Protein AF-A0A2N2FA00-F1 (afdb_monomer)

Secondary structure (DSSP, 8-state):
--PPPEEEEEEGGGGGS--TTPPTTS-EEEEEEPEE--EEE---TT-B-EEETTS-EEE-TT-HHHHIIIIISTT--HHHHHHHHH-SS--TTSEEE----TTGGGGG--SS-TTTGGGTGGGB-HHHHHHHHHHHHHT-S-HHHHHHEE-PEEE----TTS-HHHHHHHHH-

Foldseek 3Di:
DQDAAAEAEAAPVRVVDDDPDDDPPGHHHYDYDAAEDEAEDEDDALFFFKDFPVLHGLDAVVPVVCCCVQPNDPPHDPCSNCCSLARPHHDQRGMDFNLPDPVQCVVVDDPVDPCQSVLSVSGGRCVPCVVVQVCQQVPPDDCVSVSHYHYHYHYQHGSSVDDVVVSVVVVVD

Radius of gyration: 23.39 Å; Cα contacts (8 Å, |Δi|>4): 230; chains: 1; bounding box: 56×27×74 Å

pLDDT: mean 92.25, std 6.74, range [50.44, 98.25]

Mean predicted aligned error: 5.33 Å

Solvent-accessible surface area (backbone atoms only — not comparable to full-atom values): 10393 Å² total; per-residue (Å²): 132,84,78,73,63,50,77,43,83,40,49,47,86,53,68,86,47,85,82,79,90,76,60,82,103,49,59,73,40,80,43,70,41,58,46,81,51,74,41,78,45,69,65,63,89,79,26,32,19,29,17,34,81,87,68,46,83,56,41,47,84,76,38,60,66,61,43,36,74,60,71,62,43,89,88,57,47,70,66,56,37,44,37,60,72,44,39,95,61,83,50,85,75,48,49,42,56,38,41,89,41,77,74,69,39,55,80,58,66,43,99,89,48,88,49,44,57,83,28,28,55,40,6,36,31,43,90,76,46,42,65,58,53,49,45,60,55,69,48,89,58,72,68,71,58,61,67,33,37,42,54,58,62,33,35,53,49,51,60,73,90,53,63,64,67,60,48,52,53,63,72,74,105

Sequence (173 aa):
MSNGPKIFNVRARNLKRPVEGLETERRNRIVIERDVLPIIFVPGIMGSRLKNQKGKTVWDPDAPDFMLFNYGMWWISAKSRKQLAIGEKFDLSYLKVFNDDPEHNKVLADPYDKTRDKRGWGGVYWNSCGEFLKKLQTRQWDQTVNLFFEFPVHVFGYNWTASNDLAGQKLAA

Nearest PDB structures (foldseek):
  8i9y-assembly1_CS  TM=4.839E-01  e=4.251E+00  Thermochaetoides thermophila DSM 1495
  1t8s-assembly1_B  TM=3.443E-01  e=6.303E+00  Escherichia coli
  1t8r-assembly1_F  TM=3.436E-01  e=8.197E+00  Escherichia coli

Structure (mmCIF, N/CA/C/O backbone):
data_AF-A0A2N2FA00-F1
#
_entry.id   AF-A0A2N2FA00-F1
#
loop_
_atom_site.group_PDB
_atom_site.id
_atom_site.type_symbol
_atom_site.label_atom_id
_atom_site.label_alt_id
_atom_site.label_comp_id
_atom_site.label_asym_id
_atom_site.label_entity_id
_atom_site.label_seq_i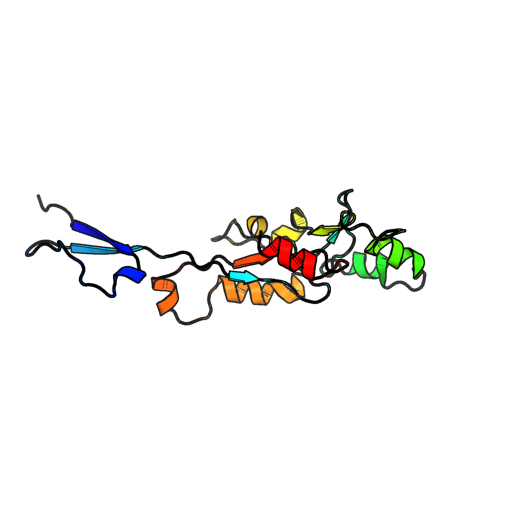d
_atom_site.pdbx_PDB_ins_code
_atom_site.Cartn_x
_atom_site.Cartn_y
_atom_site.Cartn_z
_atom_site.occupancy
_atom_site.B_iso_or_equiv
_atom_site.auth_seq_id
_atom_site.auth_comp_id
_atom_site.auth_asym_id
_atom_site.auth_atom_id
_atom_site.pdbx_PDB_model_num
ATOM 1 N N . MET A 1 1 ? -19.736 -10.124 49.792 1.00 50.44 1 MET A N 1
ATOM 2 C CA . MET A 1 1 ? -18.874 -10.204 48.592 1.00 50.44 1 MET A CA 1
ATOM 3 C C . MET A 1 1 ? -19.520 -9.330 47.531 1.00 50.44 1 MET A C 1
ATOM 5 O O . MET A 1 1 ? -20.641 -9.634 47.148 1.00 50.44 1 MET A O 1
ATOM 9 N N . SER A 1 2 ? -18.928 -8.192 47.149 1.00 58.97 2 SER A N 1
ATOM 10 C CA . SER A 1 2 ? -19.531 -7.373 46.090 1.00 58.97 2 SER A CA 1
ATOM 11 C C . SER A 1 2 ? -19.333 -8.093 44.758 1.00 58.97 2 SER A C 1
ATOM 13 O O . SER A 1 2 ? -18.208 -8.302 44.305 1.00 58.97 2 SER A O 1
ATOM 15 N N . ASN A 1 3 ? -20.433 -8.531 44.148 1.00 72.94 3 ASN A N 1
ATOM 16 C CA . ASN A 1 3 ? -20.394 -9.037 42.784 1.00 72.94 3 ASN A CA 1
ATOM 17 C C . ASN A 1 3 ? -19.863 -7.907 41.897 1.00 72.94 3 ASN A C 1
ATOM 19 O O . ASN A 1 3 ? -20.387 -6.792 41.931 1.00 72.94 3 ASN A O 1
ATOM 23 N N . GLY A 1 4 ? -18.792 -8.178 41.149 1.00 82.69 4 GLY A N 1
ATOM 24 C CA . GLY A 1 4 ? -18.136 -7.194 40.292 1.00 82.69 4 GLY A CA 1
ATOM 25 C C . GLY A 1 4 ? -19.098 -6.507 39.307 1.00 82.69 4 GLY A C 1
ATOM 26 O O . GLY A 1 4 ? -20.250 -6.939 39.132 1.00 82.69 4 GLY A O 1
ATOM 27 N N . PRO A 1 5 ? -18.643 -5.423 38.653 1.00 88.88 5 PRO A N 1
ATOM 28 C CA . PRO A 1 5 ? -19.492 -4.667 37.745 1.00 88.88 5 PRO A CA 1
ATOM 29 C C . PRO A 1 5 ? -20.045 -5.561 36.632 1.00 88.88 5 PRO A C 1
ATOM 31 O O . PRO A 1 5 ? -19.314 -6.379 36.073 1.00 88.88 5 PRO A O 1
ATOM 34 N N . LYS A 1 6 ? -21.324 -5.387 36.289 1.00 90.25 6 LYS A N 1
ATOM 35 C CA . LYS A 1 6 ? -21.919 -6.059 35.128 1.00 90.25 6 LYS A CA 1
ATOM 36 C C . LYS A 1 6 ? -21.413 -5.381 33.858 1.00 90.25 6 LYS A C 1
ATOM 38 O O . LYS A 1 6 ? -21.538 -4.164 33.727 1.00 90.25 6 LYS A O 1
ATOM 43 N N . ILE A 1 7 ? -20.797 -6.150 32.963 1.00 92.25 7 ILE A N 1
ATOM 44 C CA . ILE A 1 7 ? -20.181 -5.632 31.737 1.00 92.25 7 ILE A CA 1
ATOM 45 C C . ILE A 1 7 ? -21.171 -5.752 30.578 1.00 92.25 7 ILE A C 1
ATOM 47 O O . ILE A 1 7 ? -21.736 -6.820 30.359 1.00 92.25 7 ILE A O 1
ATOM 51 N N . PHE A 1 8 ? -21.339 -4.667 29.828 1.00 91.88 8 PHE A N 1
ATOM 52 C CA . PHE A 1 8 ? -22.149 -4.602 28.615 1.00 91.88 8 PHE A CA 1
ATOM 53 C C . PHE A 1 8 ? -21.253 -4.187 27.456 1.00 91.88 8 PHE A C 1
ATOM 55 O O . PHE A 1 8 ? -20.747 -3.065 27.448 1.00 91.88 8 PHE A O 1
ATOM 62 N N . ASN A 1 9 ? -21.056 -5.078 26.488 1.00 91.50 9 ASN A N 1
ATOM 63 C CA . ASN A 1 9 ? -20.353 -4.742 25.256 1.00 91.50 9 ASN A CA 1
ATOM 64 C C . ASN A 1 9 ? -21.359 -4.187 24.250 1.00 91.50 9 ASN A C 1
ATOM 66 O O . ASN A 1 9 ? -22.361 -4.833 23.942 1.00 91.50 9 ASN A O 1
ATOM 70 N N . VAL A 1 10 ? -21.110 -2.976 23.761 1.00 91.50 10 VAL A N 1
ATOM 71 C CA . VAL A 1 10 ? -22.006 -2.286 22.834 1.00 91.50 10 VAL A CA 1
ATOM 72 C C . VAL A 1 10 ? -21.189 -1.798 21.653 1.00 91.50 10 VAL A C 1
ATOM 74 O O . VAL A 1 10 ? -20.215 -1.070 21.821 1.00 91.50 10 VAL A O 1
ATOM 77 N N . ARG A 1 11 ? -21.590 -2.168 20.438 1.00 89.00 11 ARG A N 1
ATOM 78 C CA . ARG A 1 11 ? -20.965 -1.625 19.227 1.00 89.00 11 ARG A CA 1
ATOM 79 C C . ARG A 1 11 ? -21.253 -0.139 19.102 1.00 89.00 11 ARG A C 1
ATOM 81 O O . ARG A 1 11 ? -22.383 0.280 19.349 1.00 89.00 11 ARG A O 1
ATOM 88 N N . ALA A 1 12 ? -20.282 0.631 18.621 1.00 84.88 12 ALA A N 1
ATOM 89 C CA . ALA A 1 12 ? -20.431 2.069 18.402 1.00 84.88 12 ALA A CA 1
ATOM 90 C C . ALA A 1 12 ? -21.738 2.452 17.675 1.00 84.88 12 ALA A C 1
ATOM 92 O O . ALA A 1 12 ? -22.486 3.315 18.132 1.00 84.88 12 ALA A O 1
ATOM 93 N N . ARG A 1 13 ? -22.079 1.744 16.589 1.00 84.00 13 ARG A N 1
ATOM 94 C CA . ARG A 1 13 ? -23.326 1.950 15.821 1.00 84.00 13 ARG A CA 1
ATOM 95 C C . ARG A 1 13 ? -24.623 1.766 16.620 1.00 84.00 13 ARG A C 1
ATOM 97 O O . ARG A 1 13 ? -25.646 2.337 16.245 1.00 84.00 13 ARG A O 1
ATOM 104 N N . ASN A 1 14 ? -24.589 0.998 17.707 1.00 87.62 14 ASN A N 1
ATOM 105 C CA . ASN A 1 14 ? -25.758 0.692 18.531 1.00 87.62 14 ASN A CA 1
ATOM 106 C C . ASN A 1 14 ? -25.991 1.727 19.640 1.00 87.62 14 ASN A C 1
ATOM 108 O O . ASN A 1 14 ? -27.070 1.734 20.222 1.00 87.62 14 ASN A O 1
ATOM 112 N N . LEU A 1 15 ? -25.050 2.648 19.883 1.00 84.88 15 LEU A N 1
ATOM 113 C CA . LEU A 1 15 ? -25.184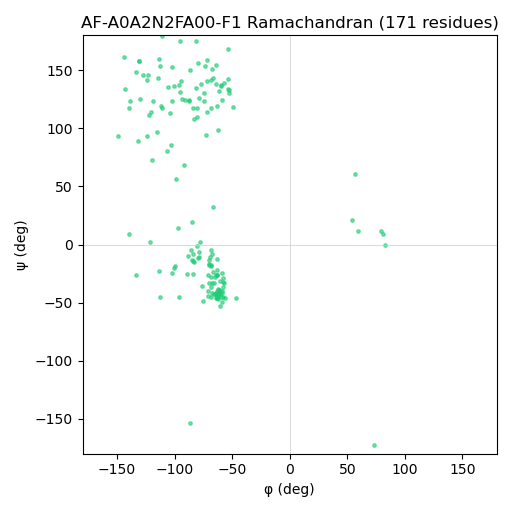 3.708 20.896 1.00 84.88 15 LEU A CA 1
ATOM 114 C C . LEU A 1 15 ? -26.264 4.749 20.568 1.00 84.88 15 LEU A C 1
ATOM 116 O O . LEU A 1 15 ? -26.599 5.579 21.405 1.00 84.88 15 LEU A O 1
ATOM 120 N N . LYS A 1 16 ? -26.843 4.694 19.362 1.00 86.19 16 LYS A N 1
ATOM 121 C CA . LYS A 1 16 ? -28.043 5.465 19.009 1.00 86.19 16 LYS A CA 1
ATOM 122 C C . LYS A 1 16 ? -29.305 4.961 19.721 1.00 86.19 16 LYS A C 1
ATOM 124 O O . LYS A 1 16 ? -30.333 5.625 19.658 1.00 86.19 16 LYS A O 1
ATOM 129 N N . ARG A 1 17 ? -29.252 3.775 20.335 1.00 89.00 17 ARG A N 1
ATOM 130 C CA . ARG A 1 17 ? -30.357 3.154 21.073 1.00 89.00 17 ARG A CA 1
ATOM 131 C C . ARG A 1 17 ? -30.013 3.081 22.565 1.00 89.00 17 ARG A C 1
ATOM 133 O O . ARG A 1 17 ? -28.828 3.011 22.899 1.00 89.00 17 ARG A O 1
ATOM 140 N N . PRO A 1 18 ? -31.019 3.072 23.459 1.00 90.31 18 PRO A N 1
ATOM 141 C CA . PRO A 1 18 ? -30.794 2.807 24.875 1.00 90.31 18 PRO A CA 1
ATOM 142 C C . PRO A 1 18 ? -30.038 1.492 25.088 1.00 90.31 18 PRO A C 1
ATOM 144 O O . PRO A 1 18 ? -30.272 0.509 24.385 1.00 90.31 18 PRO A O 1
ATOM 147 N N . VAL A 1 19 ? -29.139 1.468 26.073 1.00 90.12 19 VAL A N 1
ATOM 148 C CA . VAL A 1 19 ? -28.483 0.227 26.500 1.00 90.12 19 VAL A CA 1
ATOM 149 C C . VAL A 1 19 ? -29.440 -0.515 27.426 1.00 90.12 19 VAL A C 1
ATOM 151 O O . VAL A 1 19 ? -29.708 -0.071 28.540 1.00 90.12 19 VAL A O 1
ATOM 154 N N . GLU A 1 20 ? -29.981 -1.627 26.943 1.00 90.12 20 GLU A N 1
ATOM 155 C CA . GLU A 1 20 ? -30.952 -2.440 27.675 1.00 90.12 20 GLU A CA 1
ATOM 156 C C . GLU A 1 20 ? -30.281 -3.356 28.715 1.00 90.12 20 GLU A C 1
ATOM 158 O O . GLU A 1 20 ? -29.109 -3.719 28.604 1.00 90.12 20 GLU A O 1
ATOM 163 N N . GLY A 1 21 ? -31.040 -3.753 29.743 1.00 89.88 21 GLY A N 1
ATOM 164 C CA . GLY A 1 21 ? -30.603 -4.744 30.736 1.00 89.88 21 GLY A CA 1
ATOM 165 C C . GLY A 1 21 ? -29.665 -4.223 31.833 1.00 89.88 21 GLY A C 1
ATOM 166 O O . GLY A 1 21 ? -29.089 -5.043 32.562 1.00 89.88 21 GLY A O 1
ATOM 167 N N . LEU A 1 22 ? -29.514 -2.896 31.946 1.00 91.00 22 LEU A N 1
ATOM 168 C CA . LEU A 1 22 ? -28.831 -2.229 33.059 1.00 91.00 22 LEU A CA 1
ATOM 169 C C . LEU A 1 22 ? -29.524 -2.557 34.387 1.00 91.00 22 LEU A C 1
ATOM 171 O O . LEU A 1 22 ? -30.749 -2.552 34.477 1.00 91.00 22 LEU A O 1
ATOM 175 N N . GLU A 1 23 ? -28.730 -2.830 35.420 1.00 90.44 23 GLU A N 1
ATOM 176 C CA . GLU A 1 23 ? -29.235 -3.180 36.753 1.00 90.44 23 GLU A CA 1
ATOM 177 C C . GLU A 1 23 ? -29.172 -1.96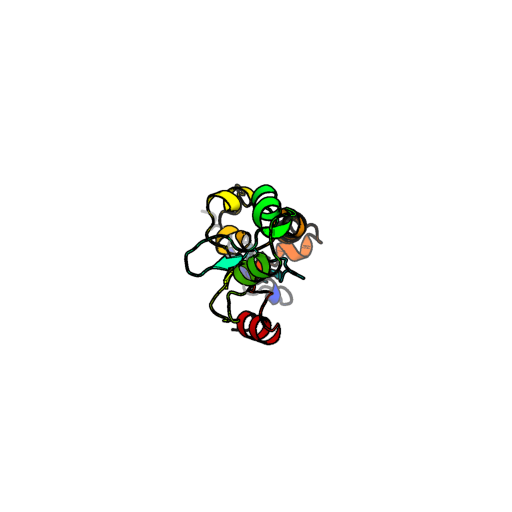6 37.691 1.00 90.44 23 GLU A C 1
ATOM 179 O O . GLU A 1 23 ? -28.169 -1.247 37.718 1.00 90.44 23 GLU A O 1
ATOM 184 N N . THR A 1 24 ? -30.231 -1.738 38.471 1.00 89.69 24 THR A N 1
ATOM 185 C CA . THR A 1 24 ? -30.247 -0.752 39.562 1.00 89.69 24 THR A CA 1
ATOM 186 C C . THR A 1 24 ? -29.438 -1.261 40.752 1.00 89.69 24 THR A C 1
ATOM 188 O O . THR A 1 24 ? -29.276 -2.466 40.923 1.00 89.69 24 THR A O 1
ATOM 191 N N . GLU A 1 25 ? -28.899 -0.348 41.566 1.00 90.44 25 GLU A N 1
ATOM 192 C CA . GLU A 1 25 ? -28.125 -0.674 42.784 1.00 90.44 25 GLU A CA 1
ATOM 193 C C . GLU A 1 25 ? -26.868 -1.538 42.546 1.00 90.44 25 GLU A C 1
ATOM 195 O O . GLU A 1 25 ? -26.215 -2.002 43.480 1.00 90.44 25 GLU A O 1
ATOM 200 N N . ARG A 1 26 ? -26.467 -1.697 41.280 1.00 89.12 26 ARG A N 1
ATOM 201 C CA . ARG A 1 26 ? -25.242 -2.373 40.862 1.00 89.12 26 ARG A CA 1
ATOM 202 C C . ARG A 1 26 ? -24.430 -1.474 39.943 1.00 89.12 26 ARG A C 1
ATOM 204 O O . ARG A 1 26 ? -24.957 -0.729 39.120 1.00 89.12 26 ARG A O 1
ATOM 211 N N . ARG A 1 27 ? -23.104 -1.577 40.034 1.00 91.69 27 ARG A N 1
ATOM 212 C CA . ARG A 1 27 ? -22.211 -0.924 39.074 1.00 91.69 27 ARG A CA 1
ATOM 213 C C . ARG A 1 27 ? -22.344 -1.589 37.701 1.00 91.69 27 ARG A C 1
ATOM 215 O O . ARG A 1 27 ? -21.986 -2.755 37.537 1.00 91.69 27 ARG A O 1
ATOM 222 N N . ASN A 1 28 ? -22.786 -0.826 36.708 1.00 92.88 28 ASN A N 1
ATOM 223 C CA . ASN A 1 28 ? -22.755 -1.222 35.302 1.00 92.88 28 ASN A CA 1
ATOM 224 C C . ASN A 1 28 ? -21.469 -0.679 34.648 1.00 92.88 28 ASN A C 1
ATOM 226 O O . ASN A 1 28 ? -21.046 0.441 34.937 1.00 92.88 28 ASN A O 1
ATOM 230 N N . ARG A 1 29 ? -20.827 -1.463 33.778 1.00 93.50 29 ARG A N 1
ATOM 231 C CA . ARG A 1 29 ? -19.678 -1.048 32.958 1.00 93.50 29 ARG A CA 1
ATOM 232 C C . ARG A 1 29 ? -20.025 -1.245 31.488 1.00 93.50 29 ARG A C 1
ATOM 234 O O . ARG A 1 29 ? -20.120 -2.378 31.031 1.00 93.50 29 ARG A O 1
ATOM 241 N N . ILE A 1 30 ? -20.169 -0.150 30.751 1.00 91.19 30 ILE A N 1
ATOM 242 C CA . ILE A 1 30 ? -20.388 -0.186 29.304 1.00 91.19 30 ILE A CA 1
ATOM 243 C C . ILE A 1 30 ? -19.023 -0.135 28.621 1.00 91.19 30 ILE A C 1
ATOM 245 O O . ILE A 1 30 ? -18.218 0.756 28.888 1.00 91.19 30 ILE A O 1
ATOM 249 N N . VAL A 1 31 ? -18.752 -1.118 27.774 1.00 91.25 31 VAL A N 1
ATOM 250 C CA . VAL A 1 31 ? -17.545 -1.208 26.957 1.00 91.25 31 VAL A CA 1
ATOM 251 C C . VAL A 1 31 ? -17.971 -1.005 25.513 1.00 91.25 31 VAL A C 1
ATOM 253 O O . VAL A 1 31 ? -18.775 -1.767 24.979 1.00 91.25 31 VAL A O 1
ATOM 256 N N . ILE A 1 32 ? -17.460 0.057 24.898 1.00 90.00 32 ILE A N 1
ATOM 257 C CA . ILE A 1 32 ? -17.759 0.367 23.504 1.00 90.00 32 ILE A CA 1
ATOM 258 C C . ILE A 1 32 ? -16.802 -0.437 22.629 1.00 90.00 32 ILE A C 1
ATOM 260 O O . ILE A 1 32 ? -15.586 -0.253 22.698 1.00 90.00 32 ILE A O 1
ATOM 264 N N . GLU A 1 33 ? -17.354 -1.329 21.815 1.00 90.50 33 GLU A N 1
ATOM 265 C CA . GLU A 1 33 ? -16.602 -2.040 20.787 1.00 90.50 33 GLU A CA 1
ATOM 266 C C . GLU A 1 33 ? -16.414 -1.121 19.580 1.00 90.50 33 GLU A C 1
ATOM 268 O O . GLU A 1 33 ? -17.389 -0.580 19.037 1.00 90.50 33 GLU A O 1
ATOM 273 N N . ARG A 1 34 ? -15.156 -0.952 19.164 1.00 88.81 34 ARG A N 1
ATOM 274 C CA . ARG A 1 34 ? -14.822 -0.194 17.961 1.00 88.81 34 ARG A CA 1
ATOM 275 C C . ARG A 1 34 ? -15.107 -1.029 16.721 1.00 88.81 34 ARG A C 1
ATOM 277 O O . ARG A 1 34 ? -14.770 -2.210 16.672 1.00 88.81 34 ARG A O 1
ATOM 284 N N . ASP A 1 35 ? -15.680 -0.396 15.709 1.00 89.69 35 ASP A N 1
ATOM 285 C CA . ASP A 1 35 ? -15.814 -0.985 14.380 1.00 89.69 35 ASP A CA 1
ATOM 286 C C . ASP A 1 35 ? -14.541 -0.716 13.551 1.00 89.69 35 ASP A C 1
ATOM 288 O O . ASP A 1 35 ? -13.866 0.294 13.733 1.00 89.69 35 ASP A O 1
ATOM 292 N N . VAL A 1 36 ? -14.191 -1.602 12.619 1.00 90.75 36 VAL A N 1
ATOM 293 C CA . VAL A 1 36 ? -13.031 -1.395 11.733 1.00 90.75 36 VAL A CA 1
ATOM 294 C C . VAL A 1 36 ? -13.489 -0.727 10.439 1.00 90.75 36 VAL A C 1
ATOM 296 O O . VAL A 1 36 ? -14.366 -1.249 9.752 1.00 90.75 36 VAL A O 1
ATOM 299 N N . LEU A 1 37 ? -12.876 0.405 10.094 1.00 91.25 37 LEU A N 1
ATOM 300 C CA . LEU A 1 37 ? -13.092 1.125 8.842 1.00 91.25 37 LEU A CA 1
ATOM 301 C C . LEU A 1 37 ? -11.740 1.299 8.124 1.00 91.25 37 LEU A C 1
ATOM 303 O O . LEU A 1 37 ? -10.998 2.234 8.430 1.00 91.25 37 LEU A O 1
ATOM 307 N N . PRO A 1 38 ? -11.369 0.384 7.210 1.00 93.75 38 PRO A N 1
ATOM 308 C CA . PRO A 1 38 ? -10.066 0.427 6.559 1.00 93.75 38 PRO A CA 1
ATOM 309 C C . PRO A 1 38 ? -9.953 1.630 5.619 1.00 93.75 38 PRO A C 1
ATOM 311 O O . PRO A 1 38 ? -10.887 1.967 4.894 1.00 93.75 38 PRO A O 1
ATOM 314 N N . ILE A 1 39 ? -8.774 2.245 5.598 1.00 95.31 39 ILE A N 1
ATOM 315 C CA . ILE A 1 39 ? -8.409 3.275 4.622 1.00 95.31 39 ILE A CA 1
ATOM 316 C C . ILE A 1 39 ? -7.508 2.608 3.592 1.00 95.31 39 ILE A C 1
ATOM 318 O O . ILE A 1 39 ? -6.472 2.066 3.964 1.00 95.31 39 ILE A O 1
ATOM 322 N N . ILE A 1 40 ? -7.867 2.655 2.310 1.00 97.25 40 ILE A N 1
ATOM 323 C CA . ILE A 1 40 ? -7.011 2.137 1.237 1.00 97.25 40 ILE A CA 1
ATOM 324 C C . ILE A 1 40 ? -6.359 3.313 0.517 1.00 97.25 40 ILE A C 1
ATOM 326 O O . ILE A 1 40 ? -7.026 4.105 -0.144 1.00 97.25 40 ILE A O 1
ATOM 330 N N . PHE A 1 41 ? -5.044 3.426 0.657 1.00 97.75 41 PHE A N 1
ATOM 331 C CA . PHE A 1 41 ? -4.231 4.391 -0.062 1.00 97.75 41 PHE A CA 1
ATOM 332 C C . PHE A 1 41 ? -3.797 3.808 -1.409 1.00 97.75 41 PHE A C 1
ATOM 334 O O . PHE A 1 41 ? -3.159 2.753 -1.464 1.00 97.75 41 PHE A O 1
ATOM 341 N N . VAL A 1 42 ? -4.112 4.520 -2.490 1.00 98.00 42 VAL A N 1
ATOM 342 C CA . VAL A 1 42 ? -3.701 4.179 -3.856 1.00 98.00 42 VAL A CA 1
ATOM 343 C C . VAL A 1 42 ? -2.698 5.241 -4.325 1.00 98.00 42 VAL A C 1
ATOM 345 O O . VAL A 1 42 ? -3.050 6.421 -4.356 1.00 98.00 42 VAL A O 1
ATOM 348 N N . PRO A 1 43 ? -1.448 4.873 -4.659 1.00 97.38 43 PRO A N 1
ATOM 349 C CA . PRO A 1 43 ? -0.433 5.830 -5.081 1.00 97.38 43 PRO A CA 1
ATOM 350 C C . PRO A 1 43 ? -0.716 6.386 -6.485 1.00 97.38 43 PRO A C 1
ATOM 352 O O . PRO A 1 43 ? -1.416 5.788 -7.299 1.00 97.38 43 PRO A O 1
ATOM 355 N N . GLY A 1 44 ? -0.131 7.542 -6.790 1.00 95.88 44 GLY A N 1
ATOM 356 C CA . GLY A 1 44 ? -0.266 8.192 -8.094 1.00 95.88 44 GLY A CA 1
ATOM 357 C C . GLY A 1 44 ? 0.751 7.723 -9.139 1.00 95.88 44 GLY A C 1
ATOM 358 O O . GLY A 1 44 ? 1.287 6.612 -9.083 1.00 95.88 44 GLY A O 1
ATOM 359 N N . ILE A 1 45 ? 1.030 8.625 -10.085 1.00 96.81 45 ILE A N 1
ATOM 360 C CA . ILE A 1 45 ? 1.964 8.441 -11.204 1.00 96.81 45 ILE A CA 1
ATOM 361 C C . ILE A 1 45 ? 3.299 7.893 -10.696 1.00 96.81 45 ILE A C 1
ATOM 363 O O . ILE A 1 45 ? 3.979 8.540 -9.904 1.00 96.81 45 ILE A O 1
ATOM 367 N N . MET A 1 46 ? 3.666 6.696 -11.168 1.00 96.69 46 MET A N 1
ATOM 368 C CA . MET A 1 46 ? 4.946 6.036 -10.868 1.00 96.69 46 MET A CA 1
ATOM 369 C C . MET A 1 46 ? 5.249 5.883 -9.365 1.00 96.69 46 MET A C 1
ATOM 371 O O . MET A 1 46 ? 6.402 5.708 -8.969 1.00 96.69 46 MET A O 1
ATOM 375 N N . GLY A 1 47 ? 4.212 5.932 -8.522 1.00 97.25 47 GLY A N 1
ATOM 376 C CA . GLY A 1 47 ? 4.344 5.959 -7.067 1.00 97.25 47 GLY A CA 1
ATOM 377 C C . GLY A 1 47 ? 4.465 4.582 -6.420 1.00 97.25 47 GLY A C 1
ATOM 378 O O . GLY A 1 47 ? 4.651 4.508 -5.211 1.00 97.25 47 GLY A O 1
ATOM 379 N N . SER A 1 48 ? 4.354 3.495 -7.191 1.00 98.19 48 SER A N 1
ATOM 380 C CA . SER A 1 48 ? 4.631 2.137 -6.700 1.00 98.19 48 SER A CA 1
ATOM 381 C C . SER A 1 48 ? 6.055 1.710 -7.041 1.00 98.19 48 SER A C 1
ATOM 383 O O . SER A 1 48 ? 6.508 1.898 -8.173 1.00 98.19 48 SER A O 1
ATOM 385 N N . ARG A 1 49 ? 6.728 1.073 -6.083 1.00 98.00 49 ARG A N 1
ATOM 386 C CA . ARG A 1 49 ? 8.009 0.388 -6.281 1.00 98.00 49 ARG A CA 1
ATOM 387 C C . ARG A 1 49 ? 7.757 -0.917 -7.027 1.00 98.00 49 ARG A C 1
ATOM 389 O O . ARG A 1 49 ? 6.875 -1.690 -6.644 1.00 98.00 49 ARG A O 1
ATOM 396 N N . LEU A 1 50 ? 8.508 -1.163 -8.098 1.00 98.25 50 LEU A N 1
ATOM 397 C CA . LEU A 1 50 ? 8.318 -2.314 -8.979 1.00 98.25 50 LEU A CA 1
ATOM 398 C C . LEU A 1 50 ? 9.593 -3.140 -9.108 1.00 98.25 50 LEU A C 1
ATOM 400 O O . LEU A 1 50 ? 10.704 -2.621 -9.244 1.00 98.25 50 LEU A O 1
ATOM 404 N N . LYS A 1 51 ? 9.404 -4.454 -9.149 1.00 97.50 51 LYS A N 1
ATOM 405 C CA . LYS A 1 51 ? 10.440 -5.431 -9.461 1.00 97.50 51 LYS A CA 1
ATOM 406 C C . LYS A 1 51 ? 9.953 -6.412 -10.507 1.00 97.50 51 LYS A C 1
ATOM 408 O O . LYS A 1 51 ? 8.749 -6.617 -10.669 1.00 97.50 51 LYS A O 1
ATOM 413 N N . ASN A 1 52 ? 10.892 -7.041 -11.195 1.00 95.88 52 ASN A N 1
ATOM 414 C CA . ASN A 1 52 ? 10.553 -8.067 -12.166 1.00 95.88 52 ASN A CA 1
ATOM 415 C C . ASN A 1 52 ? 10.283 -9.430 -11.505 1.00 95.88 52 ASN A C 1
ATOM 417 O O . ASN A 1 52 ? 10.479 -9.633 -10.301 1.00 95.88 52 ASN A O 1
ATOM 421 N N . GLN A 1 5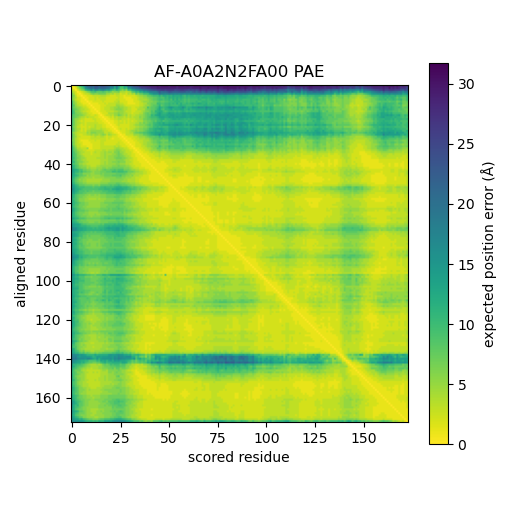3 ? 9.863 -10.400 -12.316 1.00 91.50 53 GLN A N 1
ATOM 422 C CA . GLN A 1 53 ? 9.609 -11.778 -11.880 1.00 91.50 53 GLN A CA 1
ATOM 423 C C . GLN A 1 53 ? 10.823 -12.463 -11.236 1.00 91.50 53 GLN A C 1
ATOM 425 O O . GLN A 1 53 ? 10.653 -13.294 -10.348 1.00 91.50 53 GLN A O 1
ATOM 430 N N . LYS A 1 54 ? 12.046 -12.074 -11.622 1.00 92.06 54 LYS A N 1
ATOM 431 C CA . LYS A 1 54 ? 13.302 -12.585 -11.045 1.00 92.06 54 LYS A CA 1
ATOM 432 C C . LYS A 1 54 ? 13.640 -11.956 -9.689 1.00 92.06 54 LYS A C 1
ATOM 434 O O . LYS A 1 54 ? 14.704 -12.220 -9.146 1.00 92.06 54 LYS A O 1
ATOM 439 N N . GLY A 1 55 ? 12.777 -11.089 -9.163 1.00 93.19 55 GLY A N 1
ATOM 440 C CA . GLY A 1 55 ? 13.000 -10.404 -7.896 1.00 93.19 55 GLY A CA 1
ATOM 441 C C . GLY A 1 55 ? 13.882 -9.158 -7.997 1.00 93.19 55 GLY A C 1
ATOM 442 O O . GLY A 1 55 ? 14.095 -8.504 -6.984 1.00 93.19 55 GLY A O 1
ATOM 443 N N . LYS A 1 56 ? 14.379 -8.804 -9.191 1.00 94.81 56 LYS A N 1
ATOM 444 C CA . LYS A 1 56 ? 15.284 -7.663 -9.377 1.00 94.81 56 LYS A CA 1
ATOM 445 C C . LYS A 1 56 ? 14.500 -6.354 -9.445 1.00 94.81 56 LYS A C 1
ATOM 447 O O . LYS A 1 56 ? 13.522 -6.267 -10.192 1.00 94.81 56 LYS A O 1
ATOM 452 N N . THR A 1 57 ? 14.979 -5.340 -8.728 1.00 96.75 57 THR A N 1
ATOM 453 C CA . THR A 1 57 ? 14.465 -3.966 -8.771 1.00 96.75 57 THR A CA 1
ATOM 454 C C . THR A 1 57 ? 14.417 -3.445 -10.204 1.00 96.75 57 THR A C 1
ATOM 456 O O . THR A 1 57 ? 15.390 -3.559 -10.954 1.00 96.75 57 THR A O 1
ATOM 459 N N . VAL A 1 58 ? 13.269 -2.887 -10.576 1.00 97.50 58 VAL A N 1
ATOM 460 C CA . VAL A 1 58 ? 13.050 -2.212 -11.859 1.00 97.50 58 VAL A CA 1
ATOM 461 C C . VAL A 1 58 ? 12.823 -0.729 -11.626 1.00 97.50 58 VAL A C 1
ATOM 463 O O . VAL A 1 58 ? 13.439 0.086 -12.294 1.00 97.50 58 VAL A O 1
ATOM 466 N N . TRP A 1 59 ? 11.993 -0.375 -10.650 1.00 98.00 59 TRP A N 1
ATOM 467 C CA . TRP A 1 59 ? 11.676 1.008 -10.333 1.00 98.00 59 TRP A CA 1
ATOM 468 C C . TRP A 1 59 ? 11.607 1.190 -8.827 1.00 98.00 59 TRP A C 1
ATOM 470 O O . TRP A 1 59 ? 10.755 0.586 -8.173 1.00 98.00 59 TRP A O 1
ATOM 480 N N . ASP A 1 60 ? 12.491 2.020 -8.289 1.00 97.62 60 ASP A N 1
ATOM 481 C CA . ASP A 1 60 ? 12.508 2.345 -6.870 1.00 97.62 60 ASP A CA 1
ATOM 482 C C . ASP A 1 60 ? 13.038 3.767 -6.651 1.00 97.62 60 ASP A C 1
ATOM 484 O O . ASP A 1 60 ? 14.251 3.964 -6.565 1.00 97.62 60 ASP A O 1
ATOM 488 N N . PRO A 1 61 ? 12.152 4.774 -6.574 1.00 96.50 61 PRO A N 1
ATOM 489 C CA . PRO A 1 61 ? 12.579 6.154 -6.382 1.00 96.50 61 PRO A CA 1
ATOM 490 C C . PRO A 1 61 ? 13.175 6.437 -4.993 1.00 96.50 61 PRO A C 1
ATOM 492 O O . PRO A 1 61 ? 13.768 7.498 -4.806 1.00 96.50 61 PRO A O 1
ATOM 495 N N . ASP A 1 62 ? 13.066 5.510 -4.031 1.00 96.00 62 ASP A N 1
ATOM 496 C CA . ASP A 1 62 ? 13.783 5.607 -2.752 1.00 96.00 62 ASP A CA 1
ATOM 497 C C . ASP A 1 62 ? 15.258 5.177 -2.865 1.00 96.00 62 ASP A C 1
ATOM 499 O O . ASP A 1 62 ? 16.032 5.417 -1.941 1.00 96.00 62 ASP A O 1
ATOM 503 N N . ALA A 1 63 ? 15.667 4.582 -3.993 1.00 96.06 63 ALA A N 1
ATOM 504 C CA . ALA A 1 63 ? 17.038 4.164 -4.275 1.00 96.06 63 ALA A CA 1
ATOM 505 C C . ALA A 1 63 ? 17.700 5.109 -5.309 1.00 96.06 63 ALA A C 1
ATOM 507 O O . ALA A 1 63 ? 17.772 4.777 -6.497 1.00 96.06 63 ALA A O 1
ATOM 508 N N . PRO A 1 64 ? 18.197 6.297 -4.901 1.00 95.62 64 PRO A N 1
ATOM 509 C CA . PRO A 1 64 ? 18.650 7.345 -5.823 1.00 95.62 64 PRO A CA 1
ATOM 510 C C . PRO A 1 64 ? 19.800 6.899 -6.732 1.00 95.62 64 PRO A C 1
ATOM 512 O O . PRO A 1 64 ? 19.767 7.183 -7.928 1.00 95.62 64 PRO A O 1
ATOM 515 N N . ASP A 1 65 ? 20.764 6.139 -6.208 1.00 97.06 65 ASP A N 1
ATOM 516 C CA . ASP A 1 65 ? 21.875 5.611 -7.007 1.00 97.06 65 ASP A CA 1
ATOM 517 C C . ASP A 1 65 ? 21.370 4.638 -8.074 1.00 97.06 65 ASP A C 1
ATOM 519 O O . ASP A 1 65 ? 21.723 4.747 -9.248 1.00 97.06 65 ASP A O 1
ATOM 523 N N . PHE A 1 66 ? 20.476 3.717 -7.697 1.00 96.56 66 PHE A N 1
ATOM 524 C CA . PHE A 1 66 ? 19.839 2.804 -8.644 1.00 96.56 66 PHE A CA 1
ATOM 525 C C . PHE A 1 66 ? 19.127 3.581 -9.757 1.00 96.56 66 PHE A C 1
ATOM 527 O O . PHE A 1 66 ? 19.311 3.266 -10.936 1.00 96.56 66 PHE A O 1
ATOM 534 N N . MET A 1 67 ? 18.362 4.614 -9.398 1.00 97.81 67 MET A N 1
ATOM 535 C CA . MET A 1 67 ? 17.654 5.453 -10.361 1.00 97.81 67 MET A CA 1
ATOM 536 C C . MET A 1 67 ? 18.618 6.194 -11.291 1.00 97.81 67 MET A C 1
ATOM 538 O O . MET A 1 67 ? 18.436 6.169 -12.510 1.00 97.81 67 MET A O 1
ATOM 542 N N . LEU A 1 68 ? 19.680 6.792 -10.750 1.00 97.56 68 LEU A N 1
ATOM 543 C CA . LEU A 1 68 ? 20.693 7.494 -11.530 1.00 97.56 68 LEU A CA 1
ATOM 544 C C . LEU A 1 68 ? 21.386 6.544 -12.518 1.00 97.56 68 LEU A C 1
ATOM 546 O O . LEU A 1 68 ? 21.375 6.805 -13.722 1.00 97.56 68 LEU A O 1
ATOM 550 N N . PHE A 1 69 ? 21.906 5.408 -12.046 1.00 96.88 69 PHE A N 1
ATOM 551 C CA . PHE A 1 69 ? 22.656 4.458 -12.874 1.00 96.88 69 PHE A CA 1
ATOM 552 C C . PHE A 1 69 ? 21.805 3.740 -13.929 1.00 96.88 69 PHE A C 1
ATOM 554 O O . PHE A 1 69 ? 22.342 3.368 -14.972 1.00 96.88 69 PHE A O 1
ATOM 561 N N . ASN A 1 70 ? 20.500 3.551 -13.700 1.00 97.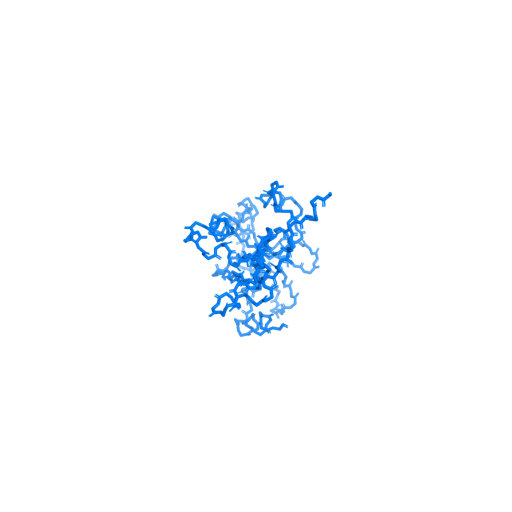00 70 ASN A N 1
ATOM 562 C CA . ASN A 1 70 ? 19.620 2.841 -14.640 1.00 97.00 70 ASN A CA 1
ATOM 563 C C . ASN A 1 70 ? 18.776 3.762 -15.533 1.00 97.00 70 ASN A C 1
ATOM 565 O O . ASN A 1 70 ? 18.284 3.300 -16.564 1.00 97.00 70 ASN A O 1
ATOM 569 N N . TYR A 1 71 ? 18.601 5.039 -15.173 1.00 96.94 71 TYR A N 1
ATOM 570 C CA . TYR A 1 71 ? 17.724 5.961 -15.907 1.00 96.94 71 TYR A CA 1
ATOM 571 C C . TYR A 1 71 ? 18.326 7.341 -16.202 1.00 96.94 71 TYR A C 1
ATOM 573 O O . TYR A 1 71 ? 17.896 7.965 -17.174 1.00 96.94 71 TYR A O 1
ATOM 581 N N . GLY A 1 72 ? 19.280 7.820 -15.397 1.00 95.19 72 GLY A N 1
ATOM 582 C CA . GLY A 1 72 ? 19.780 9.200 -15.449 1.00 95.19 72 GLY A CA 1
ATOM 583 C C . GLY A 1 72 ? 21.129 9.400 -16.148 1.00 95.19 72 GLY A C 1
ATOM 584 O O . GLY A 1 72 ? 21.388 10.495 -16.640 1.00 95.19 72 GLY A O 1
ATOM 585 N N . MET A 1 73 ? 21.988 8.377 -16.226 1.00 96.62 73 MET A N 1
ATOM 586 C CA . MET A 1 73 ? 23.308 8.523 -16.858 1.00 96.62 73 MET A CA 1
ATOM 587 C C . MET A 1 73 ? 23.215 8.657 -18.384 1.00 96.62 73 MET A C 1
ATOM 589 O O . MET A 1 73 ? 22.455 7.948 -19.044 1.00 96.62 73 MET A O 1
ATOM 593 N N . TRP A 1 74 ? 24.051 9.522 -18.964 1.00 94.50 74 TRP A N 1
ATOM 594 C CA . TRP A 1 74 ? 24.025 9.856 -20.396 1.00 94.50 74 TRP A CA 1
ATOM 595 C C . TRP A 1 74 ? 24.330 8.669 -21.327 1.00 94.50 74 TRP A C 1
ATOM 597 O O . TRP A 1 74 ? 23.859 8.640 -22.461 1.00 94.50 74 TRP A O 1
ATOM 607 N N . TRP A 1 75 ? 25.074 7.664 -20.852 1.00 93.88 75 TRP A N 1
ATOM 608 C CA . TRP A 1 75 ? 25.361 6.438 -21.608 1.00 93.88 75 TRP A CA 1
ATOM 609 C C . TRP A 1 75 ? 24.201 5.429 -21.606 1.00 93.88 75 TRP A C 1
ATOM 611 O O . TRP A 1 75 ? 24.262 4.406 -22.291 1.00 93.88 75 TRP A O 1
ATOM 621 N N . ILE A 1 76 ? 23.135 5.675 -20.838 1.00 96.62 76 ILE A N 1
ATOM 622 C CA . ILE A 1 76 ? 21.981 4.782 -20.785 1.00 96.62 76 ILE A CA 1
ATOM 623 C C . ILE A 1 76 ? 21.039 5.088 -21.950 1.00 96.62 76 ILE A C 1
ATOM 625 O O . ILE A 1 76 ? 20.302 6.076 -21.979 1.00 96.62 76 ILE A O 1
ATOM 629 N N . SER A 1 77 ? 21.012 4.169 -22.913 1.00 96.75 77 SER A N 1
ATOM 630 C CA . SER A 1 77 ? 20.153 4.297 -24.087 1.00 96.75 77 SER A CA 1
ATOM 631 C C . SER A 1 77 ? 18.655 4.268 -23.738 1.00 96.75 77 SER A C 1
ATOM 633 O O . SER A 1 77 ? 18.219 3.664 -22.752 1.00 96.75 77 SER A O 1
ATOM 635 N N . ALA A 1 78 ? 17.827 4.872 -24.594 1.00 95.62 78 ALA A N 1
ATOM 636 C CA . ALA A 1 78 ? 16.369 4.739 -24.507 1.00 95.62 78 ALA A CA 1
ATOM 637 C C . ALA A 1 78 ? 15.918 3.267 -24.593 1.00 95.62 78 ALA A C 1
ATOM 639 O O . ALA A 1 78 ? 15.008 2.856 -23.874 1.00 95.62 78 ALA A O 1
ATOM 640 N N . LYS A 1 79 ? 16.607 2.452 -25.409 1.00 96.69 79 LYS A N 1
ATOM 641 C CA . LYS A 1 79 ? 16.364 1.007 -25.520 1.00 96.69 79 LYS A CA 1
ATOM 642 C C . LYS A 1 79 ? 16.570 0.302 -24.178 1.00 96.69 79 LYS A C 1
ATOM 644 O O . LYS A 1 79 ? 15.719 -0.487 -23.785 1.00 96.69 79 LYS A O 1
ATOM 649 N N . SER A 1 80 ? 17.649 0.616 -23.460 1.00 96.38 80 SER A N 1
ATOM 650 C CA . SER A 1 80 ? 17.952 0.028 -22.148 1.00 96.38 80 SER A CA 1
ATOM 651 C C . SER A 1 80 ? 16.891 0.388 -21.103 1.00 96.38 80 SER A C 1
ATOM 653 O O . SER A 1 80 ? 16.408 -0.496 -20.400 1.00 96.38 80 SER A O 1
ATOM 655 N N . ARG A 1 81 ? 16.466 1.661 -21.051 1.00 96.44 81 ARG A N 1
ATOM 656 C CA . ARG A 1 81 ? 15.400 2.123 -20.140 1.00 96.44 81 ARG A CA 1
ATOM 657 C C . ARG A 1 81 ? 14.068 1.439 -20.425 1.00 96.44 81 ARG A C 1
ATOM 659 O O . ARG A 1 81 ? 13.431 0.940 -19.502 1.00 96.44 81 ARG A O 1
ATOM 666 N N . LYS A 1 82 ? 13.677 1.365 -21.703 1.00 95.94 82 LYS A N 1
ATOM 667 C CA . LYS A 1 82 ? 12.469 0.651 -22.142 1.00 95.94 82 LYS A CA 1
ATOM 668 C C . LYS A 1 82 ? 12.533 -0.825 -21.741 1.00 95.94 82 LYS A C 1
ATOM 670 O O . LYS A 1 82 ? 11.597 -1.329 -21.131 1.00 95.94 82 LYS A O 1
ATOM 675 N N . GLN A 1 83 ? 13.652 -1.490 -22.036 1.00 96.00 83 GLN A N 1
ATOM 676 C CA . GLN A 1 83 ? 13.858 -2.903 -21.720 1.00 96.00 83 GLN A CA 1
ATOM 677 C C . GLN A 1 83 ? 13.739 -3.180 -20.219 1.00 96.00 83 GLN A C 1
ATOM 679 O O . GLN A 1 83 ? 13.173 -4.199 -19.836 1.00 96.00 83 GLN A O 1
ATOM 684 N N . LEU A 1 84 ? 14.267 -2.292 -19.373 1.00 96.44 84 LEU A N 1
ATOM 685 C CA . LEU A 1 84 ? 14.166 -2.429 -17.923 1.00 96.44 84 LEU A CA 1
ATOM 686 C C . LEU A 1 84 ? 12.736 -2.184 -17.424 1.00 96.44 84 LEU A C 1
ATOM 688 O O . LEU A 1 84 ? 12.254 -2.946 -16.596 1.00 96.44 84 LEU A O 1
ATOM 692 N N . ALA A 1 85 ? 12.065 -1.142 -17.923 1.00 95.56 85 ALA A N 1
ATOM 693 C CA . ALA A 1 85 ? 10.753 -0.726 -17.430 1.00 95.56 85 ALA A CA 1
ATOM 694 C C . ALA A 1 85 ? 9.599 -1.620 -17.904 1.00 95.56 85 ALA A C 1
ATOM 696 O O . ALA A 1 85 ? 8.658 -1.825 -17.154 1.00 95.56 85 A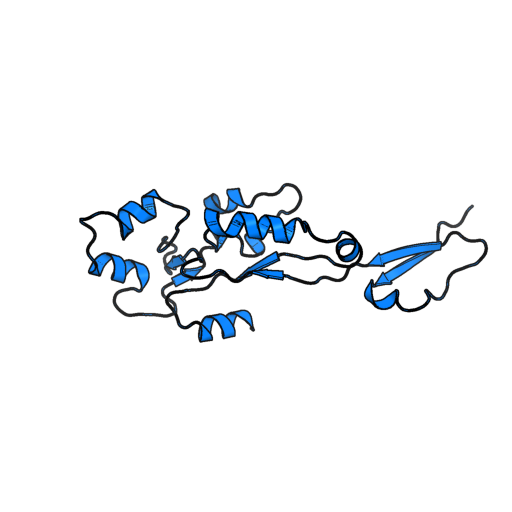LA A O 1
ATOM 697 N N . ILE A 1 86 ? 9.634 -2.140 -19.134 1.00 95.19 86 ILE A N 1
ATOM 698 C CA . ILE A 1 86 ? 8.502 -2.895 -19.709 1.00 95.19 86 ILE A CA 1
ATOM 699 C C . ILE A 1 86 ? 8.925 -4.131 -20.511 1.00 95.19 86 ILE A C 1
ATOM 701 O O . ILE A 1 86 ? 8.093 -4.729 -21.189 1.00 95.19 86 ILE A O 1
ATOM 705 N N . GLY A 1 87 ? 10.203 -4.517 -20.464 1.00 93.50 87 GLY A N 1
ATOM 706 C CA . GLY A 1 87 ? 10.728 -5.616 -21.270 1.00 93.50 87 GLY A CA 1
ATOM 707 C C . GLY A 1 87 ? 10.885 -5.268 -22.755 1.00 93.50 87 GLY A C 1
ATOM 708 O O . GLY A 1 87 ? 10.742 -4.123 -23.192 1.00 93.50 87 GLY A O 1
ATOM 709 N N . GLU A 1 88 ? 11.207 -6.284 -23.557 1.00 92.44 88 GLU A N 1
ATOM 710 C CA . GLU A 1 88 ? 11.345 -6.131 -25.012 1.00 92.44 88 GLU A CA 1
ATOM 711 C C . GLU A 1 88 ? 9.979 -5.860 -25.655 1.00 92.44 88 GLU A C 1
ATOM 713 O O . GLU A 1 88 ? 9.817 -4.928 -26.456 1.00 92.44 88 GLU A O 1
ATOM 718 N N . LYS A 1 89 ? 8.987 -6.641 -25.218 1.00 94.06 89 LYS A N 1
ATOM 719 C CA . LYS A 1 89 ? 7.558 -6.494 -25.481 1.00 94.06 89 LYS A CA 1
ATOM 720 C C . LYS A 1 89 ? 6.838 -6.397 -24.142 1.00 94.06 89 LYS A C 1
ATOM 722 O O . LYS A 1 89 ? 7.254 -7.041 -23.183 1.00 94.06 89 LYS A O 1
ATOM 727 N N . PHE A 1 90 ? 5.770 -5.607 -24.110 1.00 95.56 90 PHE A N 1
ATOM 728 C CA . PHE A 1 90 ? 4.960 -5.459 -22.910 1.00 95.56 90 PHE A CA 1
ATOM 729 C C . PHE A 1 90 ? 4.351 -6.805 -22.504 1.00 95.56 90 PHE A C 1
ATOM 731 O O . PHE A 1 90 ? 3.754 -7.499 -23.326 1.00 95.56 90 PHE A O 1
ATOM 738 N N . ASP A 1 91 ? 4.479 -7.124 -21.223 1.00 95.25 91 ASP A N 1
ATOM 739 C CA . ASP A 1 91 ? 3.864 -8.271 -20.571 1.00 95.25 91 ASP A CA 1
ATOM 740 C C . ASP A 1 91 ? 3.349 -7.803 -19.206 1.00 95.25 91 ASP A C 1
ATOM 742 O O . ASP A 1 91 ? 4.102 -7.280 -18.382 1.00 95.25 91 ASP A O 1
ATOM 746 N N . LEU A 1 92 ? 2.049 -7.985 -18.963 1.00 95.31 92 LEU A N 1
ATOM 747 C CA . LEU A 1 92 ? 1.392 -7.573 -17.722 1.00 95.31 92 LEU A CA 1
ATOM 748 C C . LEU A 1 92 ? 2.029 -8.213 -16.480 1.00 95.31 92 LEU A C 1
ATOM 750 O O . LEU A 1 92 ? 2.037 -7.609 -15.406 1.00 95.31 92 LEU A O 1
ATOM 754 N N . SER A 1 93 ? 2.544 -9.432 -16.627 1.00 95.12 93 SER A N 1
ATOM 755 C CA . SER A 1 93 ? 3.162 -10.211 -15.560 1.00 95.12 93 SER A CA 1
ATOM 756 C C . SER A 1 93 ? 4.633 -9.860 -15.332 1.00 95.12 93 SER A C 1
ATOM 758 O O . SER A 1 93 ? 5.221 -10.328 -14.354 1.00 95.12 93 SER A O 1
ATOM 760 N N . TYR A 1 94 ? 5.235 -9.040 -16.203 1.00 96.69 94 TYR A N 1
ATOM 761 C CA . TYR A 1 94 ? 6.653 -8.692 -16.141 1.00 96.69 94 TYR A CA 1
ATOM 762 C C . TYR A 1 94 ? 7.027 -8.036 -14.810 1.00 96.69 94 TYR A C 1
ATOM 764 O O . TYR A 1 94 ? 8.065 -8.372 -14.233 1.00 96.69 94 TYR A O 1
ATOM 772 N N . LEU A 1 95 ? 6.165 -7.140 -14.314 1.00 97.06 95 LEU A N 1
ATOM 773 C CA . LEU A 1 95 ? 6.369 -6.392 -13.078 1.00 97.06 95 LEU A CA 1
ATOM 774 C C . LEU A 1 95 ? 5.358 -6.755 -11.999 1.00 97.06 95 LEU A C 1
ATOM 776 O O . LEU A 1 95 ? 4.163 -6.914 -12.248 1.00 97.06 95 LEU A O 1
ATOM 780 N N . LYS A 1 96 ? 5.851 -6.764 -10.763 1.00 96.81 96 LYS A N 1
ATOM 781 C CA . LYS A 1 96 ? 5.052 -6.826 -9.542 1.00 96.81 96 LYS A CA 1
ATOM 782 C C . LYS A 1 96 ? 5.497 -5.754 -8.554 1.00 96.81 96 LYS A C 1
ATOM 784 O O . LYS A 1 96 ? 6.632 -5.279 -8.603 1.00 96.81 96 LYS A O 1
ATOM 789 N N . VAL A 1 97 ? 4.592 -5.409 -7.645 1.00 97.38 97 VAL A N 1
ATOM 790 C CA . VAL A 1 97 ? 4.858 -4.472 -6.550 1.00 97.38 97 VAL A CA 1
ATOM 791 C C . VAL A 1 97 ? 5.917 -5.051 -5.619 1.00 97.38 97 VAL A C 1
ATOM 793 O O . VAL A 1 97 ? 5.906 -6.245 -5.307 1.00 97.38 97 VAL A O 1
ATOM 796 N N . PHE A 1 98 ? 6.836 -4.201 -5.181 1.00 94.62 98 PHE A N 1
ATOM 797 C CA . PHE A 1 98 ? 7.971 -4.584 -4.355 1.00 94.62 98 PHE A CA 1
ATOM 798 C C . PHE A 1 98 ? 7.657 -4.456 -2.853 1.00 94.62 98 PHE A C 1
ATOM 800 O O . PHE A 1 98 ? 8.193 -3.597 -2.168 1.00 94.62 98 PHE A O 1
ATOM 807 N N . ASN A 1 99 ? 6.761 -5.305 -2.340 1.00 93.31 99 ASN A N 1
ATOM 808 C CA . ASN A 1 99 ? 6.350 -5.281 -0.923 1.00 93.31 99 ASN A CA 1
ATOM 809 C C . ASN A 1 99 ? 7.291 -6.064 0.014 1.00 93.31 99 ASN A C 1
ATOM 811 O O . ASN A 1 99 ? 7.356 -5.807 1.213 1.00 93.31 99 ASN A O 1
ATOM 815 N N . ASP A 1 100 ? 7.994 -7.049 -0.530 1.00 91.00 100 ASP A N 1
ATOM 816 C CA . ASP A 1 100 ? 8.851 -8.018 0.152 1.00 91.00 100 ASP A CA 1
ATOM 817 C C . ASP A 1 100 ? 10.329 -7.605 0.072 1.00 91.00 100 ASP A C 1
ATOM 819 O O . ASP A 1 100 ? 11.173 -8.344 -0.434 1.00 91.00 100 ASP A O 1
ATOM 823 N N . ASP A 1 101 ? 10.627 -6.394 0.546 1.00 92.38 101 ASP A N 1
ATOM 824 C CA . ASP A 1 101 ? 11.982 -5.857 0.698 1.00 92.38 101 ASP A CA 1
ATOM 825 C C . ASP A 1 101 ? 12.281 -5.621 2.187 1.00 92.38 101 ASP A C 1
ATOM 827 O O . ASP A 1 101 ? 11.876 -4.595 2.737 1.00 92.38 101 ASP A O 1
ATOM 831 N N . PRO A 1 102 ? 12.959 -6.557 2.876 1.00 90.75 102 PRO A N 1
ATOM 832 C CA . PRO A 1 102 ? 13.233 -6.428 4.304 1.00 90.75 102 PRO A CA 1
ATOM 833 C C . PRO A 1 102 ? 14.067 -5.199 4.666 1.00 90.75 102 PRO A C 1
ATOM 835 O O . PRO A 1 102 ? 13.893 -4.663 5.757 1.00 90.75 102 PRO A O 1
ATOM 838 N N . GLU A 1 103 ? 14.966 -4.761 3.780 1.00 90.62 103 GLU A N 1
ATOM 839 C CA . GLU A 1 103 ? 15.853 -3.628 4.038 1.00 90.62 103 GLU A CA 1
ATOM 840 C C . GLU A 1 103 ? 15.094 -2.310 3.924 1.00 90.62 103 GLU A C 1
ATOM 842 O O . GLU A 1 103 ? 15.135 -1.506 4.857 1.00 90.62 103 GLU A O 1
ATOM 847 N N . HIS A 1 104 ? 14.326 -2.121 2.846 1.00 91.00 104 HIS A N 1
ATOM 848 C CA . HIS A 1 104 ? 13.449 -0.953 2.722 1.00 91.00 104 HIS A CA 1
ATOM 849 C C . HIS A 1 104 ? 12.392 -0.936 3.825 1.00 91.00 104 HIS A C 1
ATOM 851 O O . HIS A 1 104 ? 12.202 0.088 4.475 1.00 91.00 104 HIS A O 1
ATOM 857 N N . ASN A 1 105 ? 11.786 -2.084 4.142 1.00 92.06 105 ASN A N 1
ATOM 858 C CA . ASN A 1 105 ? 10.716 -2.169 5.136 1.00 92.06 105 ASN A CA 1
ATOM 859 C C . ASN A 1 105 ? 11.153 -1.774 6.560 1.00 92.06 105 ASN A C 1
ATOM 861 O O . ASN A 1 105 ? 10.292 -1.512 7.403 1.00 92.06 105 ASN A O 1
ATOM 865 N N . LYS A 1 106 ? 12.458 -1.641 6.843 1.00 91.75 106 LYS A N 1
ATOM 866 C CA . LYS A 1 106 ? 12.953 -1.068 8.109 1.00 91.75 106 LYS A CA 1
ATOM 867 C C . LYS A 1 106 ? 12.427 0.348 8.351 1.00 91.75 106 LYS A C 1
ATOM 869 O O . LYS A 1 106 ? 12.161 0.698 9.497 1.00 91.75 106 LYS A O 1
ATOM 874 N N . VAL A 1 107 ? 12.211 1.144 7.298 1.00 89.25 107 VAL A N 1
ATOM 875 C CA . VAL A 1 107 ? 11.679 2.520 7.413 1.00 89.25 107 VAL A CA 1
ATOM 876 C C . VAL A 1 107 ? 10.223 2.561 7.885 1.00 89.25 107 VAL A C 1
ATOM 878 O O . VAL A 1 107 ? 9.740 3.599 8.346 1.00 89.25 107 VAL A O 1
ATOM 881 N N . LEU A 1 108 ? 9.522 1.430 7.767 1.00 91.88 108 LEU A N 1
ATOM 882 C CA . LEU A 1 108 ? 8.129 1.262 8.170 1.00 91.88 108 LEU A CA 1
ATOM 883 C C . LEU A 1 108 ? 7.998 0.926 9.657 1.00 91.88 108 LEU A C 1
ATOM 885 O O . LEU A 1 108 ? 6.883 0.988 10.177 1.00 91.88 108 LEU A O 1
ATOM 889 N N . ALA A 1 109 ? 9.098 0.556 10.321 1.00 88.31 109 ALA A N 1
ATOM 890 C CA . ALA A 1 109 ? 9.098 0.063 11.690 1.00 88.31 109 ALA A CA 1
ATOM 891 C C . ALA A 1 109 ? 8.379 1.023 12.645 1.00 88.31 109 ALA A C 1
ATOM 893 O O . ALA A 1 109 ? 8.588 2.238 12.635 1.00 88.31 109 ALA A O 1
ATOM 894 N N . ASP A 1 110 ? 7.529 0.449 13.490 1.00 90.38 110 ASP A N 1
ATOM 895 C CA . ASP A 1 110 ? 6.796 1.163 14.522 1.00 90.38 110 ASP A CA 1
ATOM 896 C C . ASP A 1 110 ? 6.696 0.281 15.770 1.00 90.38 110 ASP A C 1
ATOM 898 O O . ASP A 1 110 ? 6.389 -0.911 15.651 1.00 90.38 110 ASP A O 1
ATOM 902 N N . PRO A 1 111 ? 6.964 0.823 16.970 1.00 88.06 111 PRO A N 1
ATOM 903 C CA . PRO A 1 111 ? 6.928 0.034 18.197 1.00 88.06 111 PRO A CA 1
ATOM 904 C C . PRO A 1 111 ? 5.525 -0.495 18.528 1.00 88.06 111 PRO A C 1
ATOM 906 O O . PRO A 1 111 ? 5.408 -1.551 19.155 1.00 88.06 111 PRO A O 1
ATOM 909 N N . TYR A 1 112 ? 4.474 0.202 18.093 1.00 87.69 112 TYR A N 1
ATOM 910 C CA . TYR A 1 112 ? 3.080 -0.124 18.392 1.00 87.69 112 TYR A CA 1
ATOM 911 C C . TYR A 1 112 ? 2.378 -0.850 17.238 1.00 87.69 112 TYR A C 1
ATOM 913 O O . TYR A 1 112 ? 1.376 -1.528 17.461 1.00 87.69 112 TYR A O 1
ATOM 921 N N . ASP A 1 113 ? 2.903 -0.748 16.016 1.00 89.69 113 ASP A N 1
ATOM 922 C CA . ASP A 1 113 ? 2.286 -1.292 14.806 1.00 89.69 113 ASP A CA 1
ATOM 923 C C . ASP A 1 113 ? 3.279 -2.095 13.956 1.00 89.69 113 ASP A C 1
ATOM 925 O O . ASP A 1 113 ? 3.915 -1.608 13.021 1.00 89.69 113 ASP A O 1
ATOM 929 N N . LYS A 1 114 ? 3.355 -3.390 14.263 1.00 89.62 114 LYS A N 1
ATOM 930 C CA . LYS A 1 114 ? 4.242 -4.360 13.602 1.00 89.62 114 LYS A CA 1
ATOM 931 C C . LYS A 1 114 ? 3.648 -4.956 12.320 1.00 89.62 114 LYS A C 1
ATOM 933 O O . LYS A 1 114 ? 4.029 -6.055 11.932 1.00 89.62 114 LYS A O 1
ATOM 938 N N . THR A 1 115 ? 2.644 -4.305 11.729 1.00 92.25 115 THR A N 1
ATOM 939 C CA . THR A 1 115 ? 1.859 -4.874 10.617 1.00 92.25 115 THR A CA 1
ATOM 940 C C . THR A 1 115 ? 1.902 -4.040 9.340 1.00 92.25 115 THR A C 1
ATOM 942 O O . THR A 1 115 ? 1.227 -4.372 8.368 1.00 92.25 115 THR A O 1
ATOM 945 N N . ARG A 1 116 ? 2.659 -2.937 9.320 1.00 93.31 116 ARG A N 1
ATOM 946 C CA . ARG A 1 116 ? 2.717 -2.010 8.175 1.00 93.31 116 ARG A CA 1
ATOM 947 C C . ARG A 1 116 ? 3.246 -2.668 6.903 1.00 93.31 116 ARG A C 1
ATOM 949 O O . ARG A 1 116 ? 2.698 -2.443 5.827 1.00 93.31 116 ARG A O 1
ATOM 956 N N . ASP A 1 117 ? 4.245 -3.531 7.040 1.00 91.12 117 ASP A N 1
ATOM 957 C CA . ASP A 1 117 ? 4.785 -4.372 5.967 1.00 91.12 117 ASP A CA 1
ATOM 958 C C . ASP A 1 117 ? 3.697 -5.272 5.356 1.00 91.12 117 ASP A C 1
ATOM 960 O O . ASP A 1 117 ? 3.515 -5.306 4.139 1.00 91.12 117 ASP A O 1
ATOM 964 N N . LYS A 1 118 ? 2.878 -5.905 6.205 1.00 93.19 118 LYS A N 1
ATOM 965 C CA . LYS A 1 118 ? 1.748 -6.755 5.791 1.00 93.19 118 LYS A CA 1
ATOM 966 C C . LYS A 1 118 ? 0.607 -5.971 5.146 1.00 93.19 118 LYS A C 1
ATOM 968 O O . LYS A 1 118 ? -0.231 -6.557 4.469 1.00 93.19 118 LYS A O 1
ATOM 973 N N . ARG A 1 119 ? 0.563 -4.653 5.348 1.00 95.50 119 ARG A N 1
ATOM 974 C CA . ARG A 1 119 ? -0.442 -3.746 4.778 1.00 95.50 119 ARG A CA 1
ATOM 975 C C . ARG A 1 119 ? 0.035 -3.039 3.507 1.00 95.50 119 ARG A C 1
ATOM 977 O O . ARG A 1 119 ? -0.610 -2.088 3.078 1.00 95.50 119 ARG A O 1
ATOM 984 N N . GLY A 1 120 ? 1.132 -3.499 2.900 1.00 95.94 120 GLY A N 1
ATOM 985 C CA . GLY A 1 120 ? 1.597 -3.042 1.585 1.00 95.94 120 GLY A CA 1
ATOM 986 C C . GLY A 1 120 ? 2.376 -1.728 1.598 1.00 95.94 120 GLY A C 1
ATOM 987 O O . GLY A 1 120 ? 2.658 -1.174 0.539 1.00 95.94 120 GLY A O 1
ATOM 988 N N . TRP A 1 121 ? 2.733 -1.204 2.776 1.00 97.00 121 TRP A N 1
ATOM 989 C CA . TRP A 1 121 ? 3.401 0.098 2.884 1.00 97.00 121 TRP A CA 1
ATOM 990 C C . TRP A 1 121 ? 4.776 0.131 2.203 1.00 97.00 121 TRP A C 1
ATOM 992 O O . TRP A 1 121 ? 5.203 1.189 1.752 1.00 97.00 121 TRP A O 1
ATOM 1002 N N . GLY A 1 122 ? 5.446 -1.017 2.083 1.00 96.06 122 GLY A N 1
ATOM 1003 C CA . GLY A 1 122 ? 6.725 -1.134 1.374 1.00 96.06 122 GLY A CA 1
ATOM 1004 C C . GLY A 1 122 ? 6.611 -0.981 -0.142 1.00 96.06 122 GLY A C 1
ATOM 1005 O O . GLY A 1 122 ? 7.608 -0.736 -0.813 1.00 96.06 122 GLY A O 1
ATOM 1006 N N . GLY A 1 123 ? 5.404 -1.096 -0.700 1.00 96.69 123 GLY A N 1
ATOM 1007 C CA . GLY A 1 123 ? 5.169 -1.093 -2.141 1.00 96.69 123 GLY A CA 1
ATOM 1008 C C . GLY A 1 123 ? 5.136 0.284 -2.791 1.00 96.69 123 GLY A C 1
ATOM 1009 O O . GLY A 1 123 ? 4.951 0.361 -4.005 1.00 96.69 123 GLY A O 1
ATOM 1010 N N . VAL A 1 124 ? 5.287 1.366 -2.028 1.00 97.19 124 VAL A N 1
ATOM 1011 C CA . VAL A 1 124 ? 5.214 2.745 -2.532 1.00 97.19 124 VAL A CA 1
ATOM 1012 C C . VAL A 1 124 ? 6.542 3.465 -2.442 1.00 97.19 124 VAL A C 1
ATOM 1014 O O . VAL A 1 124 ? 7.402 3.105 -1.646 1.00 97.19 124 VAL A O 1
ATOM 1017 N N . TYR A 1 125 ? 6.673 4.520 -3.241 1.00 96.44 125 TYR A N 1
ATOM 1018 C CA . TYR A 1 125 ? 7.717 5.518 -3.089 1.00 96.44 125 TYR A CA 1
ATOM 10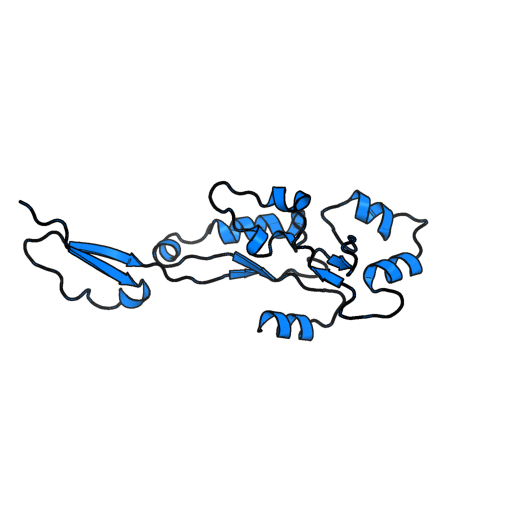19 C C . TYR A 1 125 ? 7.569 6.215 -1.728 1.00 96.44 125 TYR A C 1
ATOM 1021 O O . TYR A 1 125 ? 6.730 7.105 -1.540 1.00 96.44 125 TYR A O 1
ATOM 1029 N N . TRP A 1 126 ? 8.363 5.773 -0.760 1.00 96.19 126 TRP A N 1
ATOM 1030 C CA . TRP A 1 126 ? 8.230 6.122 0.643 1.00 96.19 126 TRP A CA 1
ATOM 1031 C C . TRP A 1 126 ? 8.545 7.586 0.913 1.00 96.19 126 TRP A C 1
ATOM 1033 O O . TRP A 1 126 ? 7.793 8.231 1.642 1.00 96.19 126 TRP A O 1
ATOM 1043 N N . ASN A 1 127 ? 9.582 8.150 0.292 1.00 95.31 127 ASN A N 1
ATOM 1044 C CA . ASN A 1 127 ? 9.934 9.552 0.528 1.00 95.31 127 ASN A CA 1
ATOM 1045 C C . ASN A 1 127 ? 8.832 10.530 0.082 1.00 95.31 127 ASN A C 1
ATOM 1047 O O . ASN A 1 127 ? 8.771 11.640 0.600 1.00 95.31 127 ASN A O 1
ATOM 1051 N N . SER A 1 128 ? 7.930 10.126 -0.822 1.00 95.31 128 SER A N 1
ATOM 1052 C CA . SER A 1 128 ? 6.758 10.931 -1.196 1.00 95.31 128 SER A CA 1
ATOM 1053 C C . SER A 1 128 ? 5.494 10.547 -0.424 1.00 95.31 128 SER A C 1
ATOM 1055 O O . SER A 1 128 ? 4.778 11.420 0.060 1.00 95.31 128 SER A O 1
ATOM 1057 N N . CYS A 1 129 ? 5.195 9.252 -0.292 1.00 96.06 129 CYS A N 1
ATOM 1058 C CA . CYS A 1 129 ? 3.924 8.784 0.274 1.00 96.06 129 CYS A CA 1
ATOM 1059 C C . CYS A 1 129 ? 3.959 8.600 1.801 1.00 96.06 129 CYS A C 1
ATOM 1061 O O . CYS A 1 129 ? 2.922 8.668 2.460 1.00 96.06 129 CYS A O 1
ATOM 1063 N N . GLY A 1 130 ? 5.135 8.361 2.382 1.00 94.31 130 GLY A N 1
ATOM 1064 C CA . GLY A 1 130 ? 5.300 7.908 3.763 1.00 94.31 130 GLY A CA 1
ATOM 1065 C C . GLY A 1 130 ? 4.772 8.887 4.808 1.00 94.31 130 GLY A C 1
ATOM 1066 O O . GLY A 1 130 ? 4.162 8.465 5.790 1.00 94.31 130 GLY A O 1
ATOM 1067 N N . GLU A 1 131 ? 4.941 10.196 4.603 1.00 92.81 131 GLU A N 1
ATOM 1068 C CA . GLU A 1 131 ? 4.404 11.201 5.529 1.00 92.81 131 GLU A CA 1
ATOM 1069 C C . GLU A 1 131 ? 2.868 11.194 5.548 1.00 92.81 131 GLU A C 1
ATOM 1071 O O . GLU A 1 131 ? 2.258 11.204 6.620 1.00 92.81 131 GLU A O 1
ATOM 1076 N N . PHE A 1 132 ? 2.232 11.095 4.377 1.00 93.00 132 PHE A N 1
ATOM 1077 C CA . PHE A 1 132 ? 0.776 10.998 4.268 1.00 93.00 132 PHE A CA 1
ATOM 1078 C C . PHE A 1 132 ? 0.254 9.723 4.933 1.00 93.00 132 PHE A C 1
ATOM 1080 O O . PHE A 1 132 ? -0.687 9.787 5.722 1.00 93.00 132 PHE A O 1
ATOM 1087 N N . LEU A 1 133 ? 0.903 8.580 4.694 1.00 94.88 133 LEU A N 1
ATOM 1088 C CA . LEU A 1 133 ? 0.546 7.307 5.327 1.00 94.88 133 LEU A CA 1
ATOM 1089 C C . LEU A 1 133 ? 0.656 7.373 6.854 1.00 94.88 133 LEU A C 1
ATOM 1091 O O . LEU A 1 133 ? -0.252 6.931 7.560 1.00 94.88 133 LEU A O 1
ATOM 1095 N N . LYS A 1 134 ? 1.720 7.991 7.381 1.00 92.31 134 LYS A N 1
ATOM 1096 C CA . LYS A 1 134 ? 1.881 8.226 8.824 1.00 92.31 134 LYS A CA 1
ATOM 1097 C C . LYS A 1 134 ? 0.778 9.126 9.376 1.00 92.31 134 LYS A C 1
ATOM 1099 O O . LYS A 1 134 ? 0.227 8.813 10.431 1.00 92.31 134 LYS A O 1
ATOM 1104 N N . LYS A 1 135 ? 0.412 10.205 8.679 1.00 90.56 135 LYS A N 1
ATOM 1105 C CA . LYS A 1 135 ? -0.674 11.115 9.091 1.00 90.56 135 LYS A CA 1
ATOM 1106 C C . LYS A 1 135 ? -2.039 10.423 9.095 1.00 90.56 135 LYS A C 1
ATOM 1108 O O . LYS A 1 135 ? -2.790 10.580 10.057 1.00 90.56 135 LYS A O 1
ATOM 1113 N N . LEU A 1 136 ? -2.328 9.605 8.080 1.00 91.62 136 LEU A N 1
ATOM 1114 C CA . LEU A 1 136 ? -3.543 8.786 8.017 1.00 91.62 136 LEU A CA 1
ATOM 1115 C C . LEU A 1 136 ? -3.590 7.761 9.162 1.00 91.62 136 LEU A C 1
ATOM 1117 O O . LEU A 1 136 ? -4.605 7.645 9.842 1.00 91.62 136 LEU A O 1
ATOM 1121 N N . GLN A 1 137 ? -2.480 7.066 9.434 1.00 90.12 137 GLN A N 1
ATOM 1122 C CA . GLN A 1 137 ? -2.408 6.029 10.472 1.00 90.12 137 GLN A CA 1
ATOM 1123 C C . GLN A 1 137 ? -2.472 6.597 11.894 1.00 90.12 137 GLN A C 1
ATOM 1125 O O . GLN A 1 137 ? -3.093 6.006 12.777 1.00 90.12 137 GLN A O 1
ATOM 1130 N N . THR A 1 138 ? -1.807 7.727 12.134 1.00 86.12 138 THR A N 1
ATOM 1131 C CA . THR A 1 138 ? -1.793 8.390 13.449 1.00 86.12 138 THR A CA 1
ATOM 1132 C C . THR A 1 138 ? -3.059 9.198 13.709 1.00 86.12 138 THR A C 1
ATOM 1134 O O . THR A 1 138 ? -3.316 9.542 14.860 1.00 86.12 138 THR A O 1
ATOM 1137 N N . ARG A 1 139 ? -3.893 9.409 12.678 1.00 78.69 139 ARG A N 1
ATOM 1138 C CA . ARG A 1 139 ? -5.232 10.002 12.777 1.00 78.69 139 ARG A CA 1
ATOM 1139 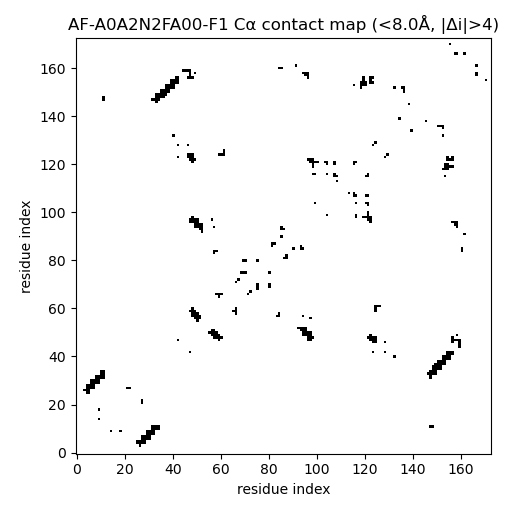C C . ARG A 1 139 ? -5.168 11.372 13.440 1.00 78.69 139 ARG A C 1
ATOM 1141 O O . ARG A 1 139 ? -5.791 11.594 14.473 1.00 78.69 139 ARG A O 1
ATOM 1148 N N . GLN A 1 140 ? -4.440 12.302 12.821 1.00 69.50 140 GLN A N 1
ATOM 1149 C CA . GLN A 1 140 ? -4.439 13.727 13.200 1.00 69.50 140 GLN A CA 1
ATOM 1150 C C . GLN A 1 140 ? -5.805 14.414 12.921 1.00 69.50 140 GLN A C 1
ATOM 1152 O O . GLN A 1 140 ? -5.852 15.568 12.511 1.00 69.50 140 GLN A O 1
ATOM 1157 N N . TRP A 1 141 ? -6.913 13.674 13.041 1.00 69.94 141 TRP A N 1
ATOM 1158 C CA . TRP A 1 141 ? -8.298 14.068 12.775 1.00 69.94 141 TRP A CA 1
ATOM 1159 C C . TRP A 1 141 ? -9.052 14.134 14.118 1.00 69.94 141 TRP A C 1
ATOM 1161 O O . TRP A 1 141 ? -8.476 13.847 15.169 1.00 69.94 141 TRP A O 1
ATOM 1171 N N . ASP A 1 142 ? -10.337 14.495 14.101 1.00 73.69 142 ASP A N 1
ATOM 1172 C CA . ASP A 1 142 ? -11.155 14.609 15.315 1.00 73.69 142 ASP A CA 1
ATOM 1173 C C . ASP A 1 142 ? -11.119 13.337 16.192 1.00 73.69 142 ASP A C 1
ATOM 1175 O O . ASP A 1 142 ? -11.281 12.209 15.714 1.00 73.69 142 ASP A O 1
ATOM 1179 N N . GLN A 1 143 ? -10.915 13.522 17.500 1.00 75.88 143 GLN A N 1
ATOM 1180 C CA . GLN A 1 143 ? -10.729 12.424 18.455 1.00 75.88 143 GLN A CA 1
ATOM 1181 C C . GLN A 1 143 ? -11.987 11.566 18.645 1.00 75.88 143 GLN A C 1
ATOM 1183 O O . GLN A 1 143 ? -11.873 10.396 19.013 1.00 75.88 143 GLN A O 1
ATOM 1188 N N . THR A 1 144 ? -13.176 12.107 18.371 1.00 81.06 144 THR A N 1
ATOM 1189 C CA . THR A 1 144 ? -14.462 11.435 18.594 1.00 81.06 144 THR A CA 1
ATOM 1190 C C . THR A 1 144 ? -14.590 10.188 17.734 1.00 81.06 144 THR A C 1
ATOM 1192 O O . THR A 1 144 ? -15.040 9.145 18.200 1.00 81.06 144 THR A O 1
ATOM 1195 N N . VAL A 1 145 ? -14.139 10.255 16.481 1.00 81.75 145 VAL A N 1
ATOM 1196 C CA . VAL A 1 145 ? -14.230 9.123 15.553 1.00 81.75 145 VAL A CA 1
ATOM 1197 C C . VAL A 1 145 ? -13.344 7.961 16.027 1.00 81.75 145 VAL A C 1
ATOM 1199 O O . VAL A 1 145 ? -13.732 6.798 15.918 1.00 81.75 145 VAL A O 1
ATOM 1202 N N . ASN A 1 146 ? -12.207 8.262 16.662 1.00 80.75 146 ASN A N 1
ATOM 1203 C CA . ASN A 1 146 ? -11.279 7.263 17.207 1.00 80.75 146 ASN A CA 1
ATOM 1204 C C . ASN A 1 146 ? -11.831 6.517 18.434 1.00 80.75 146 ASN A C 1
ATOM 1206 O O . ASN A 1 146 ? -11.321 5.453 18.789 1.00 80.75 146 ASN A O 1
ATOM 1210 N N . LEU A 1 147 ? -12.870 7.049 19.089 1.00 84.12 147 LEU A N 1
ATOM 1211 C CA . LEU A 1 147 ? -13.574 6.341 20.164 1.00 84.12 147 LEU A CA 1
ATOM 1212 C C . LEU A 1 147 ? -14.404 5.172 19.625 1.00 84.12 147 LEU A C 1
ATOM 1214 O O . LEU A 1 147 ? -14.648 4.207 20.347 1.00 84.12 147 LEU A O 1
ATOM 1218 N N . PHE A 1 148 ? -14.820 5.259 18.362 1.00 86.38 148 PHE A N 1
ATOM 1219 C CA . PHE A 1 148 ? -15.795 4.365 17.749 1.00 86.38 148 PHE A CA 1
ATOM 1220 C C . PHE A 1 148 ? -15.214 3.486 16.648 1.00 86.38 148 PHE A C 1
ATOM 1222 O O . PHE A 1 148 ? -15.783 2.433 16.368 1.00 86.38 148 PHE A O 1
ATOM 1229 N N . PHE A 1 149 ? -14.100 3.896 16.040 1.00 87.31 149 PHE A N 1
ATOM 1230 C CA . PHE A 1 149 ? -13.534 3.211 14.888 1.00 87.31 149 PHE A CA 1
ATOM 1231 C C . PHE A 1 149 ? -12.028 2.988 14.991 1.00 87.31 149 PHE A C 1
ATOM 1233 O O . PHE A 1 149 ? -11.280 3.799 15.541 1.00 87.31 149 PHE A O 1
ATOM 1240 N N . GLU A 1 150 ? -11.581 1.893 14.387 1.00 87.94 150 GLU A N 1
ATOM 1241 C CA . GLU A 1 150 ? -10.182 1.654 14.052 1.00 87.94 150 GLU A CA 1
ATOM 1242 C C . GLU A 1 150 ? -9.971 1.829 12.551 1.00 87.94 150 GLU A C 1
ATOM 1244 O O . GLU A 1 150 ? -10.755 1.332 11.745 1.00 87.94 150 GLU A O 1
ATOM 1249 N N . PHE A 1 151 ? -8.891 2.518 12.182 1.00 90.94 151 PHE A N 1
ATOM 1250 C CA . PHE A 1 151 ? -8.585 2.890 10.801 1.00 90.94 151 PHE A CA 1
ATOM 1251 C C . PHE A 1 151 ? -7.259 2.279 10.356 1.00 90.94 151 PHE A C 1
ATOM 1253 O O . PHE A 1 151 ? -6.249 2.986 10.277 1.00 90.94 151 PHE A O 1
ATOM 1260 N N . PRO A 1 152 ? -7.194 0.962 10.108 1.00 93.06 152 PRO A N 1
ATOM 1261 C CA . PRO A 1 152 ? -6.008 0.400 9.494 1.00 93.06 152 PRO A CA 1
ATOM 1262 C C . PRO A 1 152 ? -5.848 0.999 8.089 1.00 93.06 152 PRO A C 1
ATOM 1264 O O . PRO A 1 152 ? -6.714 0.863 7.228 1.00 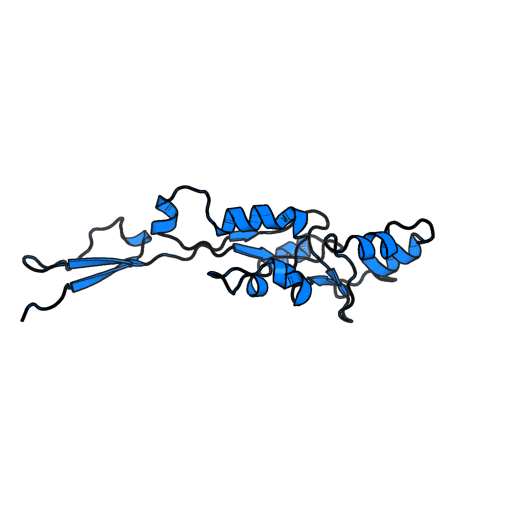93.06 152 PRO A O 1
ATOM 1267 N N . VAL A 1 153 ? -4.730 1.682 7.862 1.00 96.00 153 VAL A N 1
ATOM 1268 C CA . VAL A 1 153 ? -4.299 2.148 6.540 1.00 96.00 153 VAL A CA 1
ATOM 1269 C C . VAL A 1 153 ? -3.628 1.013 5.765 1.00 96.00 153 VAL A C 1
ATOM 1271 O O . VAL A 1 153 ? -2.581 0.500 6.163 1.00 96.00 153 VAL A O 1
ATOM 1274 N N . HIS A 1 154 ? -4.217 0.628 4.649 1.00 97.31 154 HIS A N 1
ATOM 1275 C CA . HIS A 1 154 ? -3.656 -0.296 3.675 1.00 97.31 154 HIS A CA 1
ATOM 1276 C C . HIS A 1 154 ? -3.121 0.485 2.484 1.00 97.31 154 HIS A C 1
ATOM 1278 O O . HIS A 1 154 ? -3.606 1.570 2.172 1.00 97.31 154 HIS A O 1
ATOM 1284 N N . VAL A 1 155 ? -2.128 -0.074 1.810 1.00 97.81 155 VAL A N 1
ATOM 1285 C CA . VAL A 1 155 ? -1.550 0.491 0.598 1.00 97.81 155 VAL A CA 1
ATOM 1286 C C . VAL A 1 155 ? -1.743 -0.499 -0.533 1.00 97.81 155 VAL A C 1
ATOM 1288 O O . VAL A 1 155 ? -1.309 -1.648 -0.459 1.00 97.81 155 VAL A O 1
ATOM 1291 N N . PHE A 1 156 ? -2.383 -0.027 -1.594 1.00 97.81 156 PHE A N 1
ATOM 1292 C CA . PHE A 1 156 ? -2.549 -0.772 -2.828 1.00 97.81 156 PHE A CA 1
ATOM 1293 C C . PHE A 1 156 ? -1.573 -0.234 -3.873 1.00 97.81 156 PHE A C 1
ATOM 1295 O O . PHE A 1 156 ? -1.898 0.650 -4.663 1.00 97.81 156 PHE A O 1
ATOM 1302 N N . GLY A 1 157 ? -0.343 -0.749 -3.858 1.00 97.31 157 GLY A N 1
ATOM 1303 C CA . GLY A 1 157 ? 0.576 -0.546 -4.975 1.00 97.31 157 GLY A CA 1
ATOM 1304 C C . GLY A 1 157 ? 0.076 -1.275 -6.226 1.00 97.31 157 GLY A C 1
ATOM 1305 O O . GLY A 1 157 ? -0.564 -2.323 -6.131 1.00 97.31 157 GLY A O 1
ATOM 1306 N N . TYR A 1 158 ? 0.402 -0.762 -7.408 1.00 97.88 158 TYR A N 1
ATOM 1307 C CA . TYR A 1 158 ? 0.042 -1.390 -8.681 1.00 97.88 158 TYR A CA 1
ATOM 1308 C C . TYR A 1 158 ? 1.143 -1.219 -9.726 1.00 97.88 158 TYR A C 1
ATOM 1310 O O . TYR A 1 158 ? 2.020 -0.362 -9.621 1.00 97.88 158 TYR A O 1
ATOM 1318 N N . ASN A 1 159 ? 1.097 -2.060 -10.763 1.00 97.50 159 ASN A N 1
ATOM 1319 C CA . ASN A 1 159 ? 1.954 -1.897 -11.930 1.00 97.50 159 ASN A CA 1
ATOM 1320 C C . ASN A 1 159 ? 1.464 -0.698 -12.758 1.00 97.50 159 ASN A C 1
ATOM 1322 O O . ASN A 1 159 ? 0.596 -0.848 -13.614 1.00 97.50 159 ASN A O 1
ATOM 1326 N N . TRP A 1 160 ? 2.044 0.474 -12.513 1.00 97.50 160 TRP A N 1
ATOM 1327 C CA . TRP A 1 160 ? 1.701 1.726 -13.193 1.00 97.50 160 TRP A CA 1
ATOM 1328 C C . TRP A 1 160 ? 2.097 1.771 -14.680 1.00 97.50 160 TRP A C 1
ATOM 1330 O O . TRP A 1 160 ? 1.772 2.738 -15.360 1.00 97.50 160 TRP A O 1
ATOM 1340 N N . THR A 1 161 ? 2.783 0.746 -15.206 1.00 96.81 161 THR A N 1
ATOM 1341 C CA . THR A 1 161 ? 3.039 0.608 -16.655 1.00 96.81 161 THR A CA 1
ATOM 1342 C C . THR A 1 161 ? 1.870 -0.031 -17.412 1.00 96.81 161 THR A C 1
ATOM 1344 O O . THR A 1 161 ? 1.841 0.010 -18.640 1.00 96.81 161 THR A O 1
ATOM 1347 N N . ALA A 1 162 ? 0.929 -0.654 -16.696 1.00 97.00 162 ALA A N 1
ATOM 1348 C CA . ALA A 1 162 ? -0.235 -1.326 -17.263 1.00 97.00 162 ALA A CA 1
ATOM 1349 C C . ALA A 1 162 ? -1.472 -0.410 -17.286 1.00 97.00 162 ALA A C 1
ATOM 1351 O O . ALA A 1 162 ? -1.448 0.702 -16.765 1.00 97.00 162 ALA A O 1
ATOM 1352 N N . SER A 1 163 ? -2.573 -0.895 -17.872 1.00 97.00 163 SER A N 1
ATOM 1353 C CA . SER A 1 163 ? -3.856 -0.181 -17.838 1.00 97.00 163 SER A CA 1
ATOM 1354 C C . SER A 1 163 ? -4.346 0.038 -16.400 1.00 97.00 163 SER A C 1
ATOM 1356 O O . SER A 1 163 ? -4.346 -0.891 -15.585 1.00 97.00 163 SER A O 1
ATOM 1358 N N . ASN A 1 164 ? -4.840 1.247 -16.122 1.00 97.06 164 ASN A N 1
ATOM 1359 C CA . ASN A 1 164 ? -5.476 1.586 -14.850 1.00 97.06 164 ASN A CA 1
ATOM 1360 C C . ASN A 1 164 ? -6.771 0.794 -14.615 1.00 97.06 164 ASN A C 1
ATOM 1362 O O . ASN A 1 164 ? -7.093 0.514 -13.464 1.00 97.06 164 ASN A O 1
ATOM 1366 N N . ASP A 1 165 ? -7.463 0.354 -15.671 1.00 97.75 165 ASP A N 1
ATOM 1367 C CA . ASP A 1 165 ? -8.662 -0.486 -15.535 1.00 97.75 165 ASP A CA 1
ATOM 1368 C C . ASP A 1 165 ? -8.325 -1.814 -14.848 1.00 97.75 165 ASP A C 1
ATOM 1370 O O . ASP A 1 165 ? -9.055 -2.280 -13.975 1.00 97.75 165 ASP A O 1
ATOM 1374 N N . LEU A 1 166 ? -7.166 -2.395 -15.178 1.00 96.25 166 LEU A N 1
ATOM 1375 C CA . LEU A 1 166 ? -6.683 -3.625 -14.547 1.00 96.25 166 LEU A CA 1
ATOM 1376 C C . LEU A 1 166 ? -6.295 -3.392 -13.084 1.00 96.25 166 LEU A C 1
ATOM 1378 O O . LEU A 1 166 ? -6.499 -4.271 -12.248 1.00 96.25 166 LEU A O 1
ATOM 1382 N N . ALA A 1 167 ? -5.726 -2.227 -12.765 1.00 96.75 167 ALA A N 1
ATOM 1383 C CA . ALA A 1 167 ? -5.438 -1.857 -11.382 1.00 96.75 167 ALA A CA 1
ATOM 1384 C C . ALA A 1 167 ? -6.737 -1.693 -10.576 1.00 96.75 167 ALA A C 1
ATOM 1386 O O . ALA A 1 167 ? -6.828 -2.223 -9.472 1.00 96.75 167 ALA A O 1
ATOM 1387 N N . GLY A 1 168 ? -7.757 -1.048 -11.151 1.00 97.31 168 GLY A N 1
ATOM 1388 C CA . GLY A 1 168 ? -9.078 -0.894 -10.539 1.00 97.31 168 GLY A CA 1
ATOM 1389 C C . GLY A 1 168 ? -9.781 -2.230 -10.296 1.00 97.31 168 GLY A C 1
ATOM 1390 O O . GLY A 1 168 ? -10.276 -2.470 -9.199 1.00 97.31 168 GLY A O 1
ATOM 1391 N N . GLN A 1 169 ? -9.751 -3.140 -11.273 1.00 97.56 169 GLN A N 1
ATOM 1392 C CA . GLN A 1 169 ? -10.296 -4.494 -11.114 1.00 97.56 169 GLN A CA 1
ATOM 1393 C C . GLN A 1 169 ? -9.583 -5.276 -10.005 1.00 97.56 169 GLN A C 1
ATOM 1395 O O . GLN A 1 169 ? -10.239 -5.932 -9.205 1.00 97.56 169 GLN A O 1
ATOM 1400 N N . LYS A 1 170 ? -8.249 -5.179 -9.921 1.00 95.75 170 LYS A N 1
ATOM 1401 C CA . LYS A 1 170 ? -7.465 -5.828 -8.857 1.00 95.75 170 LYS A CA 1
ATOM 1402 C C . LYS A 1 170 ? -7.713 -5.232 -7.474 1.00 95.75 170 LYS A C 1
ATOM 1404 O O . LYS A 1 170 ? -7.612 -5.958 -6.498 1.00 95.75 170 LYS A O 1
ATOM 1409 N N . LEU A 1 171 ? -7.984 -3.931 -7.389 1.00 96.31 171 LEU A N 1
ATOM 1410 C CA . LEU A 1 171 ? -8.311 -3.260 -6.132 1.00 96.31 171 LEU A CA 1
ATOM 1411 C C . LEU A 1 171 ? -9.696 -3.669 -5.609 1.00 96.31 171 LEU A C 1
ATOM 1413 O O . LEU A 1 171 ? -9.907 -3.699 -4.402 1.00 96.31 171 LEU A O 1
ATOM 1417 N N . ALA A 1 172 ? -10.636 -3.942 -6.515 1.00 95.31 172 ALA A N 1
ATOM 1418 C CA . ALA A 1 172 ? -12.006 -4.314 -6.173 1.00 95.31 172 ALA A CA 1
ATOM 1419 C C . ALA A 1 172 ? -12.196 -5.811 -5.858 1.00 95.31 172 ALA A C 1
ATOM 1421 O O . ALA A 1 172 ? -13.263 -6.177 -5.364 1.00 95.31 172 ALA A O 1
ATOM 1422 N N . ALA A 1 173 ? -11.212 -6.653 -6.191 1.00 86.19 173 ALA A N 1
ATOM 1423 C CA . ALA A 1 173 ? -11.235 -8.106 -6.002 1.00 86.19 173 ALA A CA 1
ATOM 1424 C C . ALA A 1 173 ? -10.894 -8.513 -4.561 1.00 86.19 173 ALA A C 1
ATOM 1426 O O . ALA A 1 173 ? -11.530 -9.475 -4.075 1.00 86.19 173 ALA A O 1
#